Protein AF-A0A356XD39-F1 (afdb_monomer)

Nearest PDB structures (foldseek):
  5mcp-assembly1_C  TM=9.003E-01  e=1.232E-01  Eremothecium gossypii ATCC 10895
  5mcp-assembly1_D  TM=9.053E-01  e=1.421E-01  Eremothecium gossypii ATCC 10895
  5mcp-assembly1_A  TM=9.049E-01  e=1.762E-01  Eremothecium gossypii AT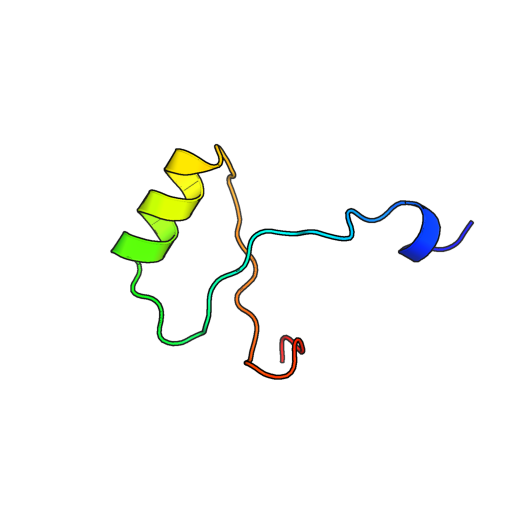CC 10895
  5mcp-assembly1_B  TM=9.040E-01  e=1.640E-01  Eremothecium gossypii ATCC 10895
  3tsb-assembly1_A  TM=7.450E-01  e=7.459E-02  Bacillus anthracis str. Ames

Secondary structure (DSSP, 8-state):
--GGGTS-SS---B-TT--HHHHHHHHHHHT-S---B--TTS---

Foldseek 3Di:
DDPVVPDDPDFAAAEPPDDPVNVVVVCVVVVHPDHHHAHPVRDDD

Mean predicted aligned error: 4.03 Å

Solvent-accessible surface area (backbone atoms only — not comparable to full-atom values): 3084 Å² total; per-residue (Å²): 141,56,71,84,79,75,55,83,83,88,69,77,66,43,49,83,87,5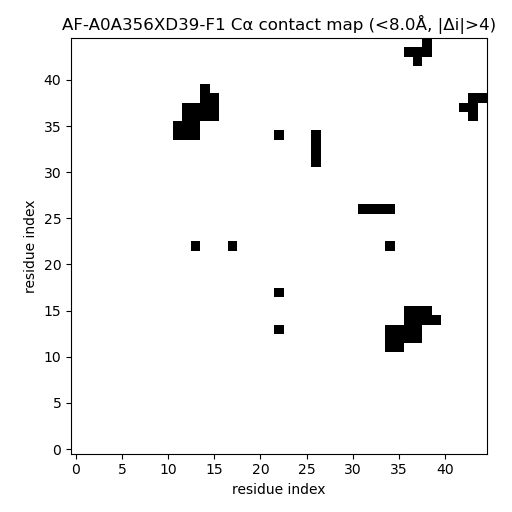8,49,70,68,61,54,51,50,50,27,60,76,71,70,46,96,75,69,56,61,32,45,98,86,71,51,62,132

Radius of gyration: 12.15 Å; Cα contacts (8 Å, |Δi|>4): 29; chains: 1; bounding box: 20×22×36 Å

Structure (mmCIF, N/CA/C/O backbone):
data_AF-A0A356XD39-F1
#
_entry.id   AF-A0A356XD39-F1
#
loop_
_atom_site.group_PDB
_atom_site.id
_atom_site.type_symbol
_atom_site.label_atom_id
_atom_site.label_alt_id
_atom_site.label_comp_id
_atom_site.label_asym_id
_atom_site.label_entity_id
_atom_site.label_seq_id
_atom_site.pdbx_PDB_ins_code
_atom_site.Cartn_x
_atom_site.Cartn_y
_atom_site.Cartn_z
_atom_site.occupancy
_atom_site.B_iso_or_equiv
_atom_site.auth_seq_id
_atom_site.auth_comp_id
_atom_site.auth_asym_id
_atom_site.auth_atom_id
_atom_site.pdbx_PDB_model_num
ATOM 1 N N . MET A 1 1 ? -9.871 2.302 25.937 1.00 83.94 1 MET A N 1
ATOM 2 C CA . MET A 1 1 ? -9.934 2.228 24.465 1.00 83.94 1 MET A CA 1
ATOM 3 C C . MET A 1 1 ? -8.521 2.009 23.949 1.00 83.94 1 MET A C 1
ATOM 5 O O . MET A 1 1 ? -7.630 2.753 24.347 1.00 83.94 1 MET A O 1
ATOM 9 N N . LYS A 1 2 ? -8.292 0.943 23.184 1.00 96.00 2 LYS A N 1
ATOM 10 C CA . LYS A 1 2 ? -7.006 0.591 22.563 1.00 96.00 2 LYS A CA 1
ATOM 11 C C . LYS A 1 2 ? -7.050 0.965 21.077 1.00 96.00 2 LYS A C 1
ATOM 13 O O . LYS A 1 2 ? -8.120 0.978 20.486 1.00 96.00 2 LYS A O 1
ATOM 18 N N . VAL A 1 3 ? -5.893 1.195 20.452 1.00 94.81 3 VAL A N 1
ATOM 19 C CA . VAL A 1 3 ? -5.789 1.518 19.008 1.00 94.81 3 VAL A CA 1
ATOM 20 C C . VAL A 1 3 ? -6.502 0.482 18.132 1.00 94.81 3 VAL A C 1
ATOM 22 O O . VAL A 1 3 ? -7.234 0.831 17.211 1.00 94.81 3 VAL A O 1
ATOM 25 N N . ARG A 1 4 ? -6.362 -0.801 18.482 1.00 94.88 4 ARG A N 1
ATOM 26 C CA . ARG A 1 4 ? -7.024 -1.910 17.783 1.00 94.88 4 ARG A CA 1
ATOM 27 C C . ARG A 1 4 ? -8.554 -1.822 17.766 1.00 94.88 4 ARG A C 1
ATOM 29 O O . ARG A 1 4 ? -9.173 -2.480 16.943 1.00 94.88 4 ARG A O 1
ATOM 36 N N . ASP A 1 5 ? -9.141 -1.057 18.687 1.00 95.44 5 ASP A N 1
ATOM 37 C CA . ASP A 1 5 ? -10.591 -0.933 18.825 1.00 95.44 5 ASP A CA 1
ATOM 38 C C . ASP A 1 5 ? -11.169 0.097 17.826 1.00 95.44 5 ASP A C 1
ATOM 40 O O . ASP A 1 5 ? -12.379 0.127 17.630 1.00 95.44 5 ASP A O 1
ATOM 44 N N . VAL A 1 6 ? -10.329 0.936 17.197 1.00 95.69 6 VAL A N 1
ATOM 45 C CA . VAL A 1 6 ? -10.752 2.010 16.267 1.00 95.69 6 VAL A CA 1
ATOM 46 C C . VAL A 1 6 ? -10.117 1.923 14.875 1.00 95.69 6 VAL A C 1
ATOM 48 O O . VAL A 1 6 ? -10.525 2.646 13.971 1.00 95.69 6 VAL A O 1
ATOM 51 N N . MET A 1 7 ? -9.103 1.075 14.688 1.00 94.19 7 MET A N 1
ATOM 52 C CA . MET A 1 7 ? -8.397 0.955 13.411 1.00 94.19 7 MET A CA 1
ATOM 53 C C . MET A 1 7 ? -9.247 0.271 12.332 1.00 94.19 7 MET A C 1
ATOM 55 O O . MET A 1 7 ? -9.984 -0.680 12.602 1.00 94.19 7 MET A O 1
ATOM 59 N N . THR A 1 8 ? -9.072 0.692 11.081 1.00 91.75 8 THR A N 1
ATOM 60 C CA . THR A 1 8 ? -9.604 -0.027 9.919 1.00 91.75 8 THR A CA 1
ATOM 61 C C . THR A 1 8 ? -8.888 -1.368 9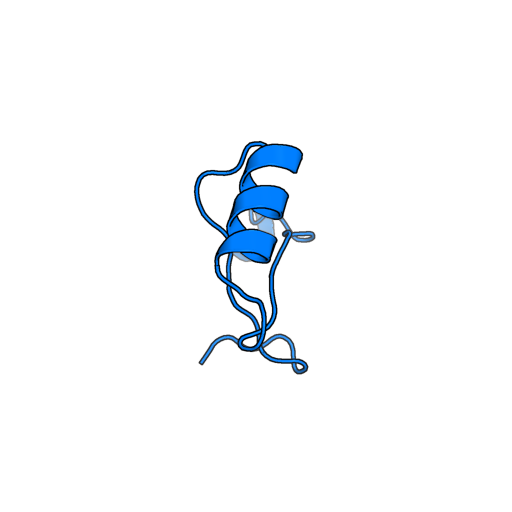.772 1.00 91.75 8 THR A C 1
ATOM 63 O O . THR A 1 8 ? -7.669 -1.400 9.634 1.00 91.75 8 THR A O 1
ATOM 66 N N . GLN A 1 9 ? -9.634 -2.476 9.792 1.00 89.12 9 GLN A N 1
ATOM 67 C CA . GLN A 1 9 ? -9.050 -3.824 9.737 1.00 89.12 9 GLN A CA 1
ATOM 68 C C . GLN A 1 9 ? -8.691 -4.275 8.315 1.00 89.12 9 GLN A C 1
ATOM 70 O O . GLN A 1 9 ? -7.652 -4.889 8.108 1.00 89.12 9 GLN A O 1
ATOM 75 N N . ASN A 1 10 ? -9.530 -3.945 7.332 1.00 88.00 10 ASN A N 1
ATOM 76 C CA . ASN A 1 10 ? -9.354 -4.365 5.942 1.00 88.00 10 ASN A CA 1
ATOM 77 C C . ASN A 1 10 ? -8.786 -3.208 5.121 1.00 88.00 10 ASN A C 1
ATOM 79 O O . ASN A 1 10 ? -9.528 -2.456 4.488 1.00 88.00 10 ASN A O 1
ATOM 83 N N . VAL A 1 11 ? -7.470 -3.036 5.185 1.00 90.62 11 VAL A N 1
ATOM 84 C CA . VAL A 1 11 ? -6.750 -2.023 4.409 1.00 90.62 11 VAL A CA 1
ATOM 85 C C . VAL A 1 11 ? -6.272 -2.591 3.078 1.00 90.62 11 VAL A C 1
ATOM 87 O O . VAL A 1 11 ? -5.829 -3.733 2.993 1.00 90.62 11 VAL A O 1
ATOM 90 N N . VAL A 1 12 ? -6.350 -1.770 2.034 1.00 93.06 12 VAL A N 1
ATOM 91 C CA . VAL A 1 12 ? -5.715 -2.054 0.745 1.00 93.06 12 VAL A CA 1
ATOM 92 C C . VAL A 1 12 ? -4.206 -1.870 0.913 1.00 93.06 12 VAL A C 1
ATOM 94 O O . VAL A 1 12 ? -3.778 -0.840 1.429 1.00 93.06 12 VAL A O 1
ATOM 97 N N . SER A 1 13 ? -3.41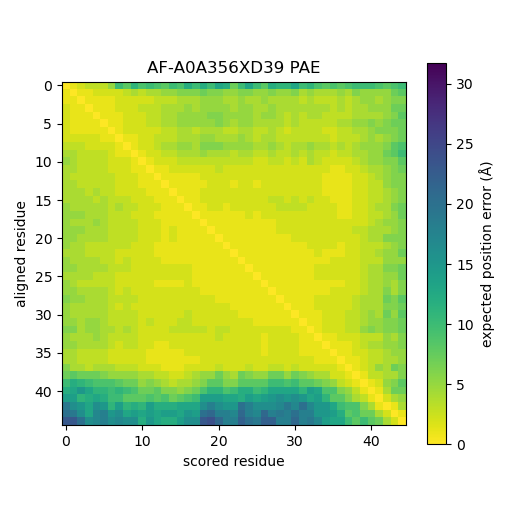4 -2.851 0.488 1.00 93.81 13 SER A N 1
ATOM 98 C CA . SER A 1 13 ? -1.948 -2.837 0.542 1.00 93.81 13 SER A CA 1
ATOM 99 C C . SER A 1 13 ? -1.344 -3.345 -0.770 1.00 93.81 13 SER A C 1
ATOM 101 O O . SER A 1 13 ? -2.045 -3.908 -1.615 1.00 93.81 13 SER A O 1
ATOM 103 N N . VAL A 1 14 ? -0.042 -3.124 -0.951 1.00 95.00 14 VAL A N 1
ATOM 104 C CA . VAL A 1 14 ? 0.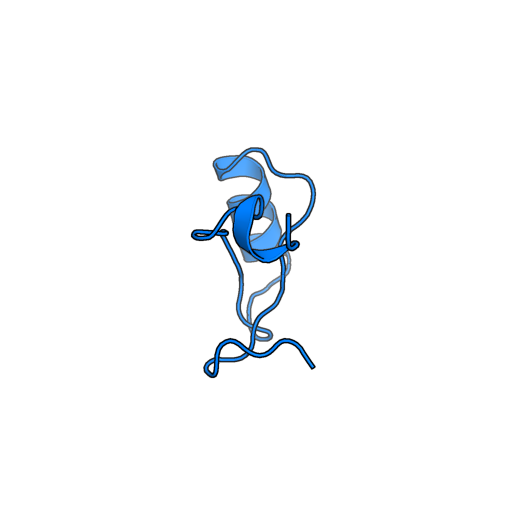748 -3.682 -2.062 1.00 95.00 14 VAL A CA 1
ATOM 105 C C . VAL A 1 14 ? 1.929 -4.487 -1.527 1.00 95.00 14 VAL A C 1
ATOM 107 O O . VAL A 1 14 ? 2.358 -4.274 -0.395 1.00 95.00 14 VAL A O 1
ATOM 110 N N . TYR A 1 15 ? 2.474 -5.382 -2.348 1.00 94.38 15 TYR A N 1
ATOM 111 C CA . TYR A 1 15 ? 3.724 -6.078 -2.043 1.00 94.38 15 TYR A CA 1
ATOM 112 C C . TYR A 1 15 ? 4.955 -5.262 -2.483 1.00 94.38 15 TYR A C 1
ATOM 114 O O . TYR A 1 15 ? 4.820 -4.422 -3.380 1.00 94.38 15 TYR A O 1
ATOM 122 N N . PRO A 1 16 ? 6.151 -5.488 -1.898 1.00 93.31 16 PRO A N 1
ATOM 123 C CA . PRO A 1 16 ? 7.376 -4.754 -2.241 1.00 93.31 16 PRO A CA 1
ATOM 124 C C . PRO A 1 16 ? 7.769 -4.812 -3.724 1.00 93.31 16 PRO A C 1
ATOM 126 O O . PRO A 1 16 ? 8.393 -3.887 -4.238 1.00 93.31 16 PRO A O 1
ATOM 129 N N . GLU A 1 17 ? 7.398 -5.883 -4.420 1.00 95.19 17 GLU A N 1
ATOM 130 C CA . GLU A 1 17 ? 7.631 -6.089 -5.851 1.00 95.19 17 GLU A CA 1
ATOM 131 C C . GLU A 1 17 ? 6.660 -5.323 -6.765 1.00 95.19 17 GLU A C 1
ATOM 133 O O . GLU A 1 17 ? 6.848 -5.308 -7.985 1.00 95.19 17 GLU A O 1
ATOM 138 N N . ALA A 1 18 ? 5.620 -4.688 -6.211 1.00 95.81 18 ALA A N 1
ATOM 139 C CA . ALA A 1 18 ? 4.683 -3.896 -6.995 1.00 95.81 18 ALA A CA 1
ATOM 140 C C . ALA A 1 18 ? 5.387 -2.691 -7.632 1.00 95.81 18 ALA A C 1
ATOM 142 O O . ALA A 1 18 ? 6.107 -1.924 -6.991 1.00 95.81 18 ALA A O 1
ATOM 143 N N . THR A 1 19 ? 5.137 -2.486 -8.921 1.00 97.94 19 THR A N 1
ATOM 144 C CA . THR A 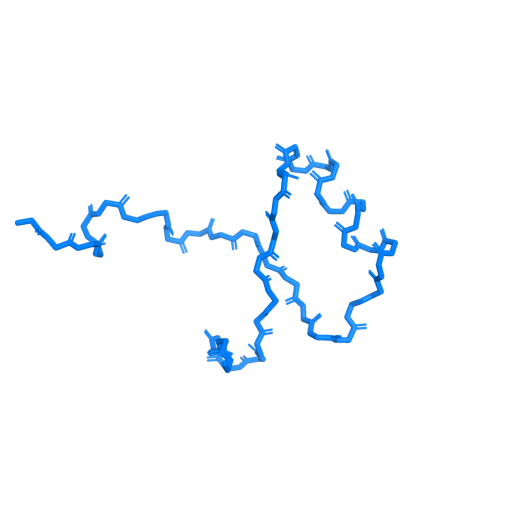1 19 ? 5.660 -1.319 -9.635 1.00 97.94 19 THR A CA 1
ATOM 145 C C . THR A 1 19 ? 4.924 -0.046 -9.218 1.00 97.94 19 THR A C 1
ATOM 147 O O . THR A 1 19 ? 3.743 -0.074 -8.871 1.00 97.94 19 THR A O 1
ATOM 150 N N . VAL A 1 20 ? 5.580 1.109 -9.362 1.00 97.25 20 VAL A N 1
ATOM 151 C CA . VAL A 1 20 ? 4.964 2.421 -9.087 1.00 97.25 20 VAL A CA 1
ATOM 152 C C . VAL A 1 20 ? 3.665 2.623 -9.877 1.00 97.25 20 VAL A C 1
ATOM 154 O O . VAL A 1 20 ? 2.705 3.166 -9.340 1.00 97.25 20 VAL A O 1
ATOM 157 N N . ALA A 1 21 ? 3.599 2.153 -11.127 1.00 98.19 21 ALA A N 1
ATOM 158 C CA . ALA A 1 21 ? 2.401 2.268 -11.958 1.00 98.19 21 ALA A CA 1
ATOM 159 C C . ALA A 1 21 ? 1.219 1.456 -11.402 1.00 98.19 21 ALA A C 1
ATOM 161 O O . ALA A 1 21 ? 0.096 1.957 -11.364 1.00 98.19 21 ALA A O 1
ATOM 162 N N . GLN A 1 22 ? 1.471 0.230 -10.933 1.00 97.62 22 GLN A N 1
ATOM 163 C CA . GLN A 1 22 ? 0.448 -0.604 -10.293 1.00 97.62 22 GLN A CA 1
ATOM 164 C C . GLN A 1 22 ? -0.047 0.039 -8.994 1.00 97.62 22 GLN A C 1
ATOM 166 O O . GLN A 1 22 ? -1.254 0.135 -8.778 1.00 97.62 22 GLN A O 1
ATOM 171 N N . THR A 1 23 ? 0.875 0.544 -8.171 1.00 97.31 23 THR A N 1
ATOM 172 C CA . THR A 1 23 ? 0.556 1.246 -6.921 1.00 97.31 23 THR A CA 1
ATOM 173 C C . THR A 1 23 ? -0.265 2.511 -7.181 1.00 97.31 23 THR A C 1
ATOM 175 O O . THR A 1 23 ? -1.293 2.716 -6.541 1.00 97.31 23 THR A O 1
ATOM 178 N N . ALA A 1 24 ? 0.119 3.329 -8.165 1.00 97.75 24 ALA A N 1
ATOM 179 C CA . ALA A 1 24 ? -0.599 4.550 -8.526 1.00 97.75 24 ALA A CA 1
ATOM 180 C C . ALA A 1 24 ? -2.010 4.268 -9.064 1.00 97.75 24 ALA A C 1
ATOM 182 O O . ALA A 1 24 ? -2.9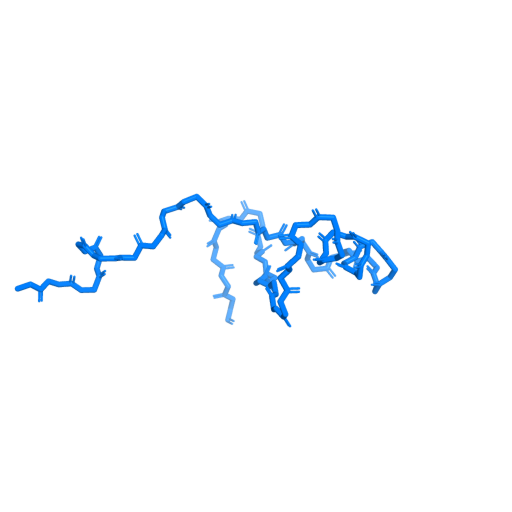63 4.968 -8.713 1.00 97.75 24 ALA A O 1
ATOM 183 N N . ASP A 1 25 ? -2.171 3.232 -9.890 1.00 97.75 25 ASP A N 1
ATOM 184 C CA . ASP A 1 25 ? -3.489 2.851 -10.393 1.00 97.75 25 ASP A CA 1
ATOM 185 C C . ASP A 1 25 ? -4.389 2.316 -9.269 1.00 97.75 25 ASP A C 1
ATOM 187 O O . ASP A 1 25 ? -5.561 2.683 -9.200 1.00 97.75 25 ASP A O 1
ATOM 191 N N . LEU A 1 26 ? -3.838 1.541 -8.329 1.00 96.81 26 LEU A N 1
ATOM 192 C CA . LEU A 1 26 ? -4.552 1.109 -7.125 1.00 96.81 26 LEU A CA 1
ATOM 193 C C . LEU A 1 26 ? -4.990 2.311 -6.272 1.00 96.81 26 LEU A C 1
ATOM 195 O O . LEU A 1 26 ? -6.165 2.420 -5.919 1.00 96.81 26 LEU A O 1
ATOM 199 N N . MET A 1 27 ? -4.079 3.252 -6.008 1.00 97.38 27 MET A N 1
ATOM 200 C CA . MET A 1 27 ? -4.376 4.487 -5.274 1.00 97.38 27 MET A CA 1
ATOM 201 C C . MET A 1 27 ? -5.507 5.283 -5.932 1.00 97.38 27 MET A C 1
ATOM 203 O O . MET A 1 27 ? -6.440 5.708 -5.251 1.00 97.38 27 MET A O 1
ATOM 207 N N . ARG A 1 28 ? -5.475 5.425 -7.263 1.00 98.00 28 ARG A N 1
ATOM 208 C CA . ARG A 1 28 ? -6.514 6.118 -8.037 1.00 98.00 28 ARG A CA 1
ATOM 209 C C . ARG A 1 28 ? -7.859 5.392 -7.982 1.00 98.00 28 ARG A C 1
ATOM 211 O O . ARG A 1 28 ? -8.881 6.040 -7.779 1.00 98.00 28 ARG A O 1
ATOM 218 N N . ARG A 1 29 ? -7.876 4.065 -8.155 1.00 97.62 29 ARG A N 1
ATOM 219 C CA . ARG A 1 29 ? -9.105 3.245 -8.120 1.00 97.62 29 ARG A CA 1
ATOM 220 C C . ARG A 1 29 ? -9.796 3.295 -6.762 1.00 97.62 29 ARG A C 1
ATOM 222 O O . ARG A 1 29 ? -11.020 3.355 -6.710 1.00 97.62 29 ARG A O 1
ATOM 229 N N . HIS A 1 30 ? -9.017 3.277 -5.684 1.00 96.00 30 HIS A N 1
ATOM 230 C CA . HIS A 1 30 ? -9.536 3.328 -4.317 1.00 96.00 30 HIS A CA 1
ATOM 231 C C . HIS A 1 30 ? -9.664 4.755 -3.766 1.00 96.00 30 HIS A C 1
ATOM 233 O O . HIS A 1 30 ? -10.183 4.926 -2.666 1.00 96.00 30 HIS A O 1
ATOM 239 N N . ASN A 1 31 ? -9.234 5.768 -4.527 1.00 97.06 31 ASN A N 1
ATOM 240 C CA . ASN A 1 31 ? -9.207 7.176 -4.132 1.00 97.06 31 ASN A CA 1
ATOM 241 C C . ASN A 1 31 ? -8.477 7.412 -2.793 1.00 97.06 31 ASN A C 1
ATOM 243 O O . ASN A 1 31 ? -9.002 8.050 -1.880 1.00 97.06 31 ASN A O 1
ATOM 247 N N . ILE A 1 32 ? -7.263 6.865 -2.669 1.00 95.81 32 ILE A N 1
ATOM 248 C CA . ILE A 1 32 ? -6.429 6.950 -1.461 1.00 95.81 32 ILE A CA 1
ATOM 249 C C . ILE A 1 32 ? -5.099 7.652 -1.744 1.00 95.81 32 ILE A C 1
ATOM 251 O O . ILE A 1 32 ? -4.490 7.470 -2.795 1.00 95.81 32 ILE A O 1
ATOM 255 N N . GLY A 1 33 ? -4.634 8.447 -0.777 1.00 95.25 33 GLY A N 1
ATOM 256 C CA . GLY A 1 33 ? -3.376 9.199 -0.872 1.00 95.25 33 GLY A CA 1
ATOM 257 C C . GLY A 1 33 ? -2.138 8.445 -0.380 1.00 95.25 33 GLY A C 1
ATOM 258 O O . GLY A 1 33 ? -1.020 8.886 -0.624 1.00 95.25 33 GLY A O 1
ATOM 259 N N . ALA A 1 34 ? -2.320 7.310 0.294 1.00 94.56 34 ALA A N 1
ATOM 260 C CA . ALA A 1 34 ? -1.238 6.462 0.776 1.00 94.56 34 ALA A CA 1
ATOM 261 C C . ALA A 1 34 ?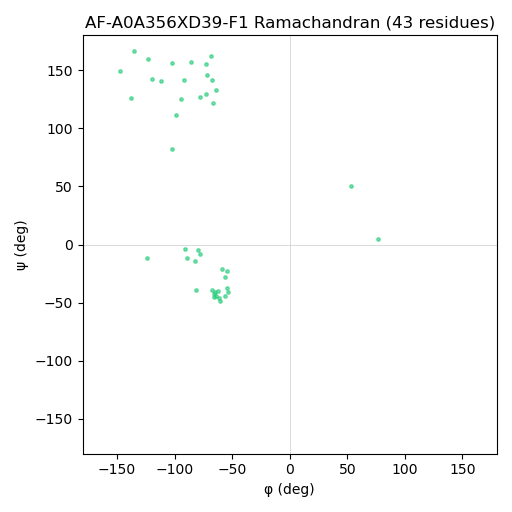 -1.673 4.997 0.743 1.00 94.56 34 ALA A C 1
ATOM 263 O O . ALA A 1 34 ? -2.850 4.691 0.939 1.00 94.56 34 ALA A O 1
ATOM 264 N N . VAL A 1 35 ? -0.712 4.103 0.526 1.00 94.31 35 VAL A N 1
ATOM 265 C CA . VAL A 1 35 ? -0.923 2.658 0.555 1.00 94.31 35 VAL A CA 1
ATOM 266 C C . VAL A 1 35 ? 0.250 1.994 1.283 1.00 94.31 35 VAL A C 1
ATOM 268 O O . VAL A 1 35 ? 1.403 2.268 0.943 1.00 94.31 35 VAL A O 1
ATOM 271 N N . PRO A 1 36 ? -0.005 1.176 2.318 1.00 93.56 36 PRO A N 1
ATOM 272 C CA . PRO A 1 36 ? 1.046 0.430 2.994 1.00 93.56 36 PRO A CA 1
ATOM 273 C C . PRO A 1 36 ? 1.633 -0.645 2.072 1.00 93.56 36 PRO A C 1
ATOM 275 O O . PRO A 1 36 ? 0.909 -1.310 1.326 1.00 93.56 36 PRO A O 1
ATOM 278 N N . VAL A 1 37 ? 2.951 -0.824 2.156 1.00 93.50 37 VAL A N 1
ATOM 279 C CA . VAL A 1 37 ? 3.686 -1.890 1.466 1.00 93.50 37 VAL A CA 1
ATOM 280 C C . VAL A 1 37 ? 3.925 -3.016 2.465 1.00 93.50 37 VAL A C 1
ATOM 282 O O . VAL A 1 37 ? 4.675 -2.810 3.409 1.00 93.50 37 VAL A O 1
ATOM 285 N N . CYS A 1 38 ? 3.289 -4.172 2.304 1.00 91.88 38 CYS A N 1
ATOM 286 C CA . CYS A 1 38 ? 3.334 -5.269 3.278 1.00 91.88 38 CYS A CA 1
ATOM 287 C C . CYS A 1 38 ? 4.091 -6.476 2.722 1.00 91.88 38 CYS A C 1
ATOM 289 O O . CYS A 1 38 ? 3.884 -6.841 1.569 1.00 91.88 38 CYS A O 1
ATOM 291 N N . ASP A 1 39 ? 4.891 -7.150 3.554 1.00 89.44 39 ASP A N 1
ATOM 292 C CA . ASP A 1 39 ? 5.447 -8.455 3.188 1.00 89.44 39 ASP A CA 1
ATOM 293 C C . ASP A 1 39 ? 4.339 -9.530 3.128 1.00 89.44 39 ASP A C 1
ATOM 295 O O . ASP A 1 39 ? 3.277 -9.371 3.743 1.00 89.44 39 ASP A O 1
ATOM 299 N N . PRO A 1 40 ? 4.580 -10.682 2.470 1.00 80.12 40 PRO A N 1
ATOM 300 C CA . PRO A 1 40 ? 3.646 -11.815 2.443 1.00 80.12 40 PRO A CA 1
ATOM 301 C C . PRO A 1 40 ? 3.210 -12.328 3.823 1.00 80.12 40 PRO A C 1
ATOM 303 O O . PRO A 1 40 ? 2.154 -12.942 3.950 1.00 80.12 40 PRO A O 1
ATOM 306 N N . SER A 1 41 ? 4.005 -12.074 4.866 1.00 80.75 41 SER A N 1
ATOM 307 C CA . SER A 1 41 ? 3.688 -12.412 6.258 1.00 80.75 41 SER A CA 1
ATOM 308 C C . SER A 1 41 ? 2.737 -11.418 6.941 1.00 80.75 41 SER A C 1
ATOM 310 O O . SER A 1 41 ? 2.357 -11.638 8.090 1.00 80.75 41 SER A O 1
ATOM 312 N N . GLY A 1 42 ? 2.366 -10.320 6.273 1.00 67.62 42 GLY A N 1
ATOM 313 C CA . GLY A 1 42 ? 1.549 -9.244 6.837 1.00 67.62 42 GLY A CA 1
ATOM 314 C C . GLY A 1 42 ? 2.309 -8.301 7.774 1.00 67.62 42 GLY A C 1
ATOM 315 O O . GLY A 1 42 ? 1.698 -7.409 8.361 1.00 67.62 42 GLY A O 1
ATOM 316 N N . LEU A 1 43 ? 3.626 -8.473 7.920 1.00 66.56 43 LEU A N 1
ATOM 317 C CA . LEU A 1 43 ? 4.485 -7.547 8.650 1.00 66.56 43 LEU A CA 1
ATOM 318 C C . LEU A 1 43 ? 5.110 -6.542 7.682 1.00 66.56 43 LEU A C 1
ATOM 320 O O . LEU A 1 43 ? 5.751 -6.909 6.706 1.00 66.56 43 LEU A O 1
ATOM 324 N N . THR A 1 44 ? 4.932 -5.261 7.966 1.00 59.16 44 THR A N 1
ATOM 325 C CA . THR A 1 44 ? 5.807 -4.194 7.477 1.00 59.16 44 THR A CA 1
ATOM 326 C C 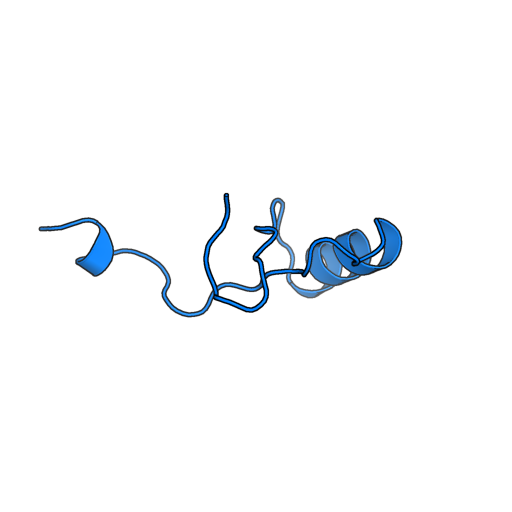. THR A 1 44 ? 7.074 -4.208 8.333 1.00 59.16 44 THR A C 1
ATOM 328 O O . THR A 1 44 ? 6.967 -4.202 9.561 1.00 59.16 44 THR A O 1
ATOM 331 N N . ARG A 1 45 ? 8.259 -4.275 7.716 1.00 53.47 45 ARG A N 1
ATOM 332 C CA . ARG A 1 45 ? 9.533 -4.078 8.429 1.00 53.47 45 ARG A CA 1
ATOM 333 C C . ARG A 1 45 ? 9.709 -2.644 8.913 1.00 53.47 45 ARG A C 1
ATOM 335 O O . ARG A 1 45 ? 9.233 -1.724 8.212 1.00 53.47 45 ARG A O 1
#

Sequence (45 aa):
MKVRDVMTQNVVSVYPEATVAQTADLMRRHNIGAVPVCDPSGLTR

pLDDT: mean 91.06, std 10.19, range [53.47, 98.19]